Protein AF-A0A1H4FY80-F1 (afdb_monomer)

Nearest PDB structures (foldseek):
  3ll8-assembly2_D  TM=8.438E-01  e=3.319E-02  Homo sapiens
  3ll8-assembly3_B  TM=8.218E-01  e=9.866E-02  Homo sapiens
  2m7n-assembly1_A  TM=7.172E-01  e=5.722E-02  Entamoeba histolytica
  9b9g-assembly1_H  TM=7.775E-01  e=1.295E-01  Homo sapiens
  6tz6-assembly2_E  TM=7.801E-01  e=1.387E-01  Candida albicans WO-1

InterPro domains:
  IPR002048 EF-hand domain [PF13202] (27-39)
  IPR002048 EF-hand domain [PF13202] (59-79)
  IPR002048 EF-hand domain [PS50222] (51-85)
  IPR011992 EF-hand domain pair [SSF47473] (26-80)
  IPR018247 EF-Hand 1, calcium-binding site [PS00018] (64-76)

Solvent-accessible surface area (backbone atoms only — not comparable to full-atom values): 5529 Å² total; per-residue (Å²): 133,88,84,88,79,80,76,84,86,74,84,81,84,79,75,81,80,78,83,42,82,58,49,86,46,73,69,54,57,64,42,24,78,86,67,65,37,41,34,41,58,68,42,52,59,72,62,56,70,87,50,90,86,53,62,67,63,62,53,48,61,65,39,23,78,87,66,80,63,43,36,42,53,67,39,51,49,52,47,54,56,65,72,75,114

Organism: NCBI:txid525918

Foldseek 3Di:
DDDDDDDDDDDDPPPPPLPAPQQPDPVSVVQCPVRSQKHAPVSQVVVPPPPVPDDSVVVQVVLPPVPPRIHHNVSVVVVVVVVVD

Sequence (85 aa):
MKRIIFQTLTAALLTVTSAADASTDPDFKRLDTNGDGLIAWAEYAAKKPKSGKIDPRRIFDNVDTNRDGYIDPVEFEAMKQRRKH

Secondary structure (DSSP, 8-state):
-----------------------S-TTHHHH-SS-SSSEEHHHHHHT--S-TTS-HHHHHHHH-SS-SSEE-HHHHHHHHHHTT-

Mean predicted aligned error: 12.24 Å

Radius of gyra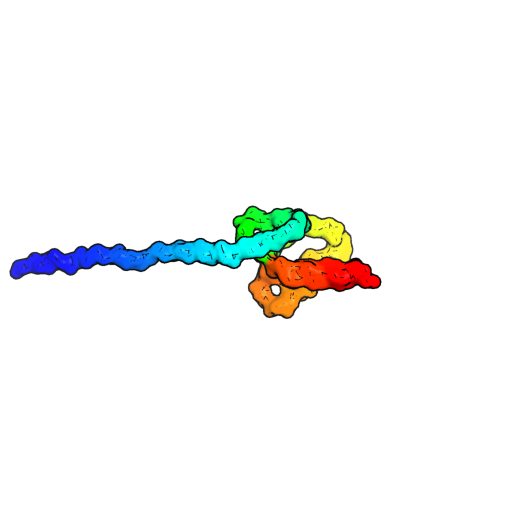tion: 20.64 Å; Cα contacts (8 Å, |Δi|>4): 65; chains: 1; bounding box: 43×50×60 Å

Structure (mmCIF, N/CA/C/O backbone):
data_AF-A0A1H4FY80-F1
#
_entry.id   AF-A0A1H4FY80-F1
#
loop_
_atom_site.group_PDB
_atom_site.id
_atom_site.type_symbol
_atom_site.label_atom_id
_atom_site.label_alt_id
_atom_site.label_comp_id
_atom_site.label_asym_id
_atom_site.label_entity_id
_atom_site.label_seq_id
_atom_site.pdbx_PDB_ins_code
_atom_site.Cartn_x
_atom_site.Cartn_y
_atom_site.Cartn_z
_atom_site.occupancy
_atom_site.B_iso_or_equiv
_atom_site.auth_seq_id
_atom_site.auth_comp_id
_atom_site.auth_asym_id
_atom_site.auth_atom_id
_atom_site.pdbx_PDB_model_num
ATOM 1 N N . MET A 1 1 ? -31.817 33.874 -44.296 1.00 42.56 1 MET A N 1
ATOM 2 C CA . MET A 1 1 ? -30.419 34.261 -43.993 1.00 42.56 1 MET A CA 1
ATOM 3 C C . MET A 1 1 ? -30.133 33.860 -42.548 1.00 42.56 1 MET A C 1
ATOM 5 O O . MET A 1 1 ? -31.034 33.937 -41.725 1.00 42.56 1 MET A O 1
ATOM 9 N N . LYS A 1 2 ? -28.973 33.241 -42.313 1.00 47.19 2 LYS A N 1
ATOM 10 C CA . LYS A 1 2 ? -28.684 32.246 -41.260 1.00 47.19 2 LYS A CA 1
ATOM 11 C C . LYS A 1 2 ? -28.832 32.790 -39.823 1.00 47.19 2 LYS A C 1
ATOM 13 O O . LYS A 1 2 ? -28.188 33.772 -39.479 1.00 47.19 2 LYS A O 1
ATOM 18 N N . ARG A 1 3 ? -29.636 32.118 -38.984 1.00 50.09 3 ARG A N 1
ATOM 19 C CA . ARG A 1 3 ? -29.701 32.331 -37.524 1.00 50.09 3 ARG A CA 1
ATOM 20 C C . ARG A 1 3 ? -28.572 31.519 -36.889 1.00 50.09 3 ARG A C 1
ATOM 22 O O . ARG A 1 3 ? -28.609 30.294 -36.932 1.00 50.09 3 ARG A O 1
ATOM 29 N N . ILE A 1 4 ? -27.555 32.199 -36.373 1.00 60.72 4 ILE A N 1
ATOM 30 C CA . ILE A 1 4 ? -26.411 31.581 -35.700 1.00 60.72 4 ILE A CA 1
ATOM 31 C C . ILE A 1 4 ? -26.809 31.400 -34.236 1.00 60.72 4 ILE A C 1
ATOM 33 O O . ILE A 1 4 ? -26.887 32.368 -33.488 1.00 60.72 4 ILE A O 1
ATOM 37 N N . ILE A 1 5 ? -27.122 30.166 -33.855 1.00 60.94 5 ILE A N 1
ATOM 38 C CA . ILE A 1 5 ? -27.346 29.763 -32.468 1.00 60.94 5 ILE A CA 1
ATOM 39 C C . ILE A 1 5 ? -26.504 28.503 -32.286 1.00 60.94 5 ILE A C 1
ATOM 41 O O . ILE A 1 5 ? -26.945 27.414 -32.636 1.00 60.94 5 ILE A O 1
ATOM 45 N N . PHE A 1 6 ? -25.266 28.647 -31.822 1.00 53.97 6 PHE A N 1
ATOM 46 C CA . PHE A 1 6 ? -24.492 27.506 -31.342 1.00 53.97 6 PHE A CA 1
ATOM 47 C C . PHE A 1 6 ? -24.271 27.702 -29.853 1.00 53.97 6 PHE A C 1
ATOM 49 O O . PHE A 1 6 ? -23.608 28.634 -29.405 1.00 53.97 6 PHE A O 1
ATOM 56 N N . GLN A 1 7 ? -24.991 26.862 -29.122 1.00 55.47 7 GLN A N 1
ATOM 57 C CA . GLN A 1 7 ? -25.150 26.858 -27.686 1.00 55.47 7 GLN A CA 1
ATOM 58 C C . GLN A 1 7 ? -23.806 26.687 -26.979 1.00 55.47 7 GLN A C 1
ATOM 60 O O . GLN A 1 7 ? -22.956 25.898 -27.383 1.00 55.47 7 GLN A O 1
ATOM 65 N N . THR A 1 8 ? -23.663 27.425 -25.887 1.00 54.69 8 THR A N 1
ATOM 66 C CA . THR A 1 8 ? -22.683 27.215 -24.827 1.00 54.69 8 THR A CA 1
ATOM 67 C C . THR A 1 8 ? -22.729 2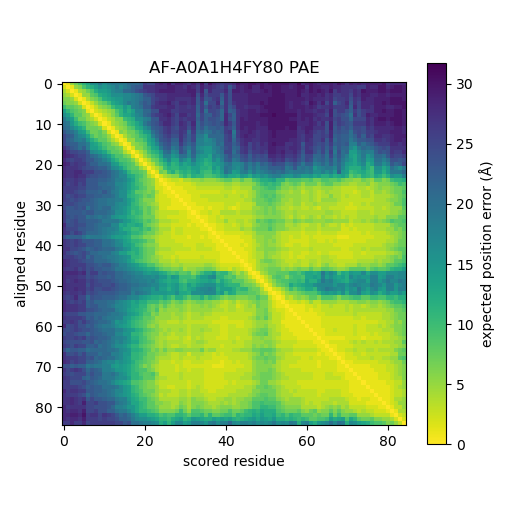5.757 -24.369 1.00 54.69 8 THR A C 1
ATOM 69 O O . THR A 1 8 ? -23.703 25.340 -23.741 1.00 54.69 8 THR A O 1
ATOM 72 N N . LEU A 1 9 ? -21.699 24.976 -24.700 1.00 61.06 9 LEU A N 1
ATOM 73 C CA . LEU A 1 9 ? -21.559 23.610 -24.207 1.00 61.06 9 LEU A CA 1
ATOM 74 C C . LEU A 1 9 ? -21.087 23.669 -22.752 1.00 61.06 9 LEU A C 1
ATOM 76 O O . LEU A 1 9 ? -19.904 23.824 -22.454 1.00 61.06 9 LEU A O 1
ATOM 80 N N . THR A 1 10 ? -22.055 23.616 -21.851 1.00 61.59 10 THR A N 1
ATOM 81 C CA . THR A 1 10 ? -21.859 23.501 -20.411 1.00 61.59 10 THR A CA 1
ATOM 82 C C . THR A 1 10 ? -21.540 22.051 -20.035 1.00 61.59 10 THR A C 1
ATOM 84 O O . THR A 1 10 ? -22.108 21.122 -20.600 1.00 61.59 10 THR A O 1
ATOM 87 N N . ALA A 1 11 ? -20.733 21.913 -18.980 1.00 58.22 11 ALA A N 1
ATOM 88 C CA . ALA A 1 11 ? -20.663 20.787 -18.046 1.00 58.22 11 ALA A CA 1
ATOM 89 C C . ALA A 1 11 ? -19.893 19.519 -18.460 1.00 58.22 11 ALA A C 1
ATOM 91 O O . ALA A 1 11 ? -20.425 18.598 -19.066 1.00 58.22 11 ALA A O 1
ATOM 92 N N . ALA A 1 12 ? -18.684 19.404 -17.911 1.00 59.62 12 ALA A N 1
ATOM 93 C CA . ALA A 1 12 ? -18.306 18.225 -17.134 1.00 59.62 12 ALA A CA 1
ATOM 94 C C . ALA A 1 12 ? -17.260 18.647 -16.092 1.00 59.62 12 ALA A C 1
ATOM 96 O O . ALA A 1 12 ? -16.061 18.435 -16.250 1.00 59.62 12 ALA A O 1
ATOM 97 N N . LEU A 1 13 ? -17.725 19.304 -15.025 1.00 55.19 13 LEU A N 1
ATOM 98 C CA . LEU A 1 13 ? -16.980 19.338 -13.773 1.00 55.19 13 LEU A CA 1
ATOM 99 C C . LEU A 1 13 ? -17.008 17.901 -13.239 1.00 55.19 13 LEU A C 1
ATOM 101 O O . LEU A 1 13 ? -17.980 17.501 -12.603 1.00 55.19 13 LEU A O 1
ATOM 105 N N . LEU A 1 14 ? -15.989 17.105 -13.570 1.00 60.53 14 LEU A N 1
ATOM 106 C CA . LEU A 1 14 ? -15.770 15.825 -12.910 1.00 60.53 14 LEU A CA 1
ATOM 107 C C . LEU A 1 14 ? -15.287 16.158 -11.496 1.00 60.53 14 LEU A C 1
ATOM 109 O O . LEU A 1 14 ? -14.103 16.385 -11.252 1.00 60.53 14 LEU A O 1
ATOM 113 N N . THR A 1 15 ? -16.234 16.293 -10.573 1.00 53.16 15 THR A N 1
ATOM 114 C CA . THR A 1 15 ? -15.942 16.317 -9.146 1.00 53.16 15 THR A CA 1
ATOM 115 C C . THR A 1 15 ? -15.302 14.980 -8.805 1.00 53.16 15 THR A C 1
ATOM 117 O O . THR A 1 15 ? -15.986 13.959 -8.739 1.00 53.16 15 THR A O 1
ATOM 120 N N . VAL A 1 16 ? -13.983 14.976 -8.620 1.00 62.16 16 VAL A N 1
ATOM 121 C CA . VAL A 1 16 ? -13.293 13.881 -7.943 1.00 62.16 16 VAL A CA 1
ATOM 122 C C . VAL A 1 16 ? -13.773 13.926 -6.494 1.00 62.16 16 VAL A C 1
ATOM 124 O O . VAL A 1 16 ? -13.230 14.650 -5.663 1.00 62.16 16 VAL A O 1
ATOM 127 N N . THR A 1 17 ? -14.856 13.207 -6.202 1.00 52.72 17 THR A N 1
ATOM 128 C CA . THR A 1 17 ? -15.168 12.783 -4.839 1.00 52.72 17 THR A CA 1
ATOM 129 C C . THR A 1 17 ? -14.082 11.784 -4.469 1.00 52.72 17 THR A C 1
ATOM 131 O O . THR A 1 17 ? -14.207 10.594 -4.727 1.00 52.72 17 THR A O 1
ATOM 134 N N . SER A 1 18 ? -12.973 12.283 -3.924 1.00 52.16 18 SER A N 1
ATOM 135 C CA . SER A 1 18 ? -12.070 11.440 -3.149 1.00 52.16 18 SER A CA 1
ATOM 136 C C . SER A 1 18 ? -12.672 11.348 -1.752 1.00 52.16 18 SER A C 1
ATOM 138 O O . SER A 1 18 ? -12.394 12.159 -0.870 1.00 52.16 18 SER A O 1
ATOM 140 N N . ALA A 1 19 ? -13.634 10.438 -1.606 1.00 57.72 19 ALA A N 1
ATOM 141 C CA . ALA A 1 19 ? -14.067 9.963 -0.305 1.00 57.72 19 ALA A CA 1
ATOM 142 C C . ALA A 1 19 ? -13.071 8.878 0.094 1.00 57.72 19 ALA A C 1
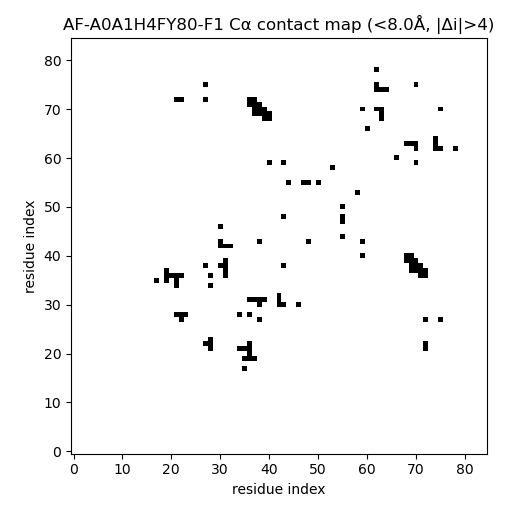ATOM 144 O O . ALA A 1 19 ? -13.243 7.714 -0.247 1.00 57.72 19 ALA A O 1
ATOM 145 N N . ALA A 1 20 ? -11.994 9.295 0.743 1.00 52.06 20 ALA A N 1
ATOM 146 C CA . ALA A 1 20 ? -10.978 8.393 1.232 1.00 52.06 20 ALA A CA 1
ATOM 147 C C . ALA A 1 20 ? -10.672 8.778 2.671 1.00 52.06 20 ALA A C 1
ATOM 149 O O . ALA A 1 20 ? -9.841 9.644 2.957 1.00 52.06 20 ALA A O 1
ATOM 150 N N . ASP A 1 21 ? -11.415 8.153 3.580 1.00 51.78 21 ASP A N 1
ATOM 151 C CA . ASP A 1 21 ? -11.042 8.004 4.977 1.00 51.78 21 ASP A CA 1
ATOM 152 C C . ASP A 1 21 ? -9.678 7.308 5.025 1.00 51.78 21 ASP A C 1
ATOM 154 O O . ASP A 1 21 ? -9.572 6.086 5.087 1.00 51.78 21 ASP A O 1
ATOM 158 N N . ALA A 1 22 ? -8.616 8.107 4.917 1.00 56.09 22 ALA A N 1
ATOM 159 C CA . ALA A 1 22 ? -7.247 7.636 4.936 1.00 56.09 22 ALA A CA 1
ATOM 160 C C . ALA A 1 22 ? -7.005 6.892 6.250 1.00 56.09 22 ALA A C 1
ATOM 162 O O . ALA A 1 22 ? -6.918 7.499 7.325 1.00 56.09 22 ALA A O 1
ATOM 163 N N . SER A 1 23 ? -6.880 5.572 6.140 1.00 59.31 23 SER A N 1
ATOM 164 C CA . SER A 1 23 ? -6.496 4.639 7.190 1.00 59.31 23 SER A CA 1
ATOM 165 C C . SER A 1 23 ? -5.446 5.286 8.099 1.00 59.31 23 SER A C 1
ATOM 167 O O . SER A 1 23 ? -4.408 5.767 7.637 1.00 59.31 23 SER A O 1
ATOM 169 N N . THR A 1 24 ? -5.695 5.335 9.411 1.00 64.12 24 THR A N 1
ATOM 170 C CA . THR A 1 24 ? -4.765 5.988 10.360 1.00 64.12 24 THR A CA 1
ATOM 171 C C . THR A 1 24 ? -3.471 5.179 10.549 1.00 64.12 24 THR A C 1
ATOM 173 O O . THR A 1 24 ? -2.515 5.653 11.163 1.00 64.12 24 THR A O 1
ATOM 176 N N . ASP A 1 25 ? -3.399 3.970 9.988 1.00 79.19 25 ASP A N 1
ATOM 177 C CA . ASP A 1 25 ? -2.246 3.095 10.130 1.00 79.19 25 ASP A CA 1
ATOM 178 C C . ASP A 1 25 ? -0.996 3.670 9.416 1.00 79.19 25 ASP A C 1
ATOM 180 O O . ASP A 1 25 ? -1.016 3.922 8.205 1.00 79.19 25 ASP A O 1
ATOM 184 N N . PRO A 1 26 ? 0.121 3.881 10.140 1.00 80.31 26 PRO A N 1
ATOM 185 C CA . PRO A 1 26 ? 1.330 4.482 9.580 1.00 80.31 26 PRO A CA 1
ATOM 186 C C . PRO A 1 26 ? 2.025 3.596 8.538 1.00 80.31 26 PRO A C 1
ATOM 188 O O . PRO A 1 26 ? 2.826 4.115 7.758 1.00 80.31 26 PRO A O 1
ATOM 191 N N . ASP A 1 27 ? 1.754 2.285 8.518 1.00 82.06 27 ASP A N 1
ATOM 192 C CA . ASP A 1 27 ? 2.249 1.379 7.479 1.00 82.06 27 ASP A CA 1
ATOM 193 C C . ASP A 1 27 ? 1.402 1.480 6.204 1.00 82.06 27 ASP A C 1
ATOM 195 O O . ASP A 1 27 ? 1.956 1.431 5.104 1.00 82.06 27 ASP A O 1
ATOM 199 N N . PHE A 1 28 ? 0.088 1.686 6.351 1.00 84.88 28 PHE A N 1
ATOM 200 C CA . PHE A 1 28 ? -0.837 1.880 5.234 1.00 84.88 28 PHE A CA 1
ATOM 201 C C . PHE A 1 28 ? -0.536 3.181 4.492 1.00 84.88 28 PHE A C 1
ATOM 203 O O . PHE A 1 28 ? -0.230 3.145 3.307 1.00 84.88 28 PHE A O 1
ATOM 210 N N . LYS A 1 29 ? -0.458 4.311 5.213 1.00 84.94 29 LYS A N 1
ATOM 211 C CA . LYS A 1 29 ? -0.069 5.623 4.643 1.00 84.94 29 LYS A CA 1
ATOM 212 C C . LYS A 1 29 ? 1.306 5.628 3.994 1.00 84.94 29 LYS A C 1
ATOM 214 O O . LYS A 1 29 ? 1.688 6.532 3.266 1.00 84.94 29 LYS A O 1
ATOM 219 N N . ARG A 1 30 ? 2.125 4.655 4.367 1.00 84.62 30 ARG A N 1
ATOM 220 C CA . ARG A 1 30 ? 3.435 4.454 3.782 1.00 84.62 30 ARG A CA 1
ATOM 221 C C . ARG A 1 30 ? 3.309 3.813 2.402 1.00 84.62 30 ARG A C 1
ATOM 223 O O . ARG A 1 30 ? 4.201 4.037 1.595 1.00 84.62 30 ARG A O 1
ATOM 230 N N . LEU A 1 31 ? 2.345 2.928 2.188 1.00 84.75 31 LEU A N 1
ATOM 231 C CA . LEU A 1 31 ? 2.128 2.204 0.935 1.00 84.75 31 LEU A CA 1
ATOM 232 C C . LEU A 1 31 ? 1.283 3.028 -0.040 1.00 84.75 31 LEU A C 1
ATOM 234 O O . LEU A 1 31 ? 1.677 3.138 -1.196 1.00 84.75 31 LEU A O 1
ATOM 238 N N . ASP A 1 32 ? 0.219 3.645 0.465 1.00 88.00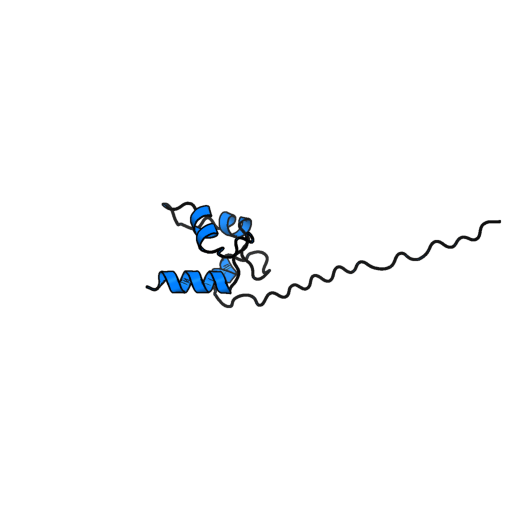 32 ASP A N 1
ATOM 239 C CA . ASP A 1 32 ? -0.634 4.606 -0.234 1.00 88.00 32 ASP A CA 1
ATOM 240 C C . ASP A 1 32 ? 0.175 5.879 -0.552 1.00 88.00 32 ASP A C 1
ATOM 242 O O . ASP A 1 32 ? 0.469 6.697 0.324 1.00 88.00 32 ASP A O 1
ATOM 246 N N . THR A 1 33 ? 0.655 5.982 -1.792 1.00 85.94 33 THR A N 1
ATOM 247 C CA . THR A 1 33 ? 1.550 7.061 -2.236 1.00 85.94 33 THR A CA 1
ATOM 248 C C . THR A 1 33 ? 0.758 8.196 -2.875 1.00 85.94 33 THR A C 1
ATOM 250 O O . THR A 1 33 ? 1.170 9.356 -2.786 1.00 85.94 33 THR A O 1
ATOM 253 N N . ASN A 1 34 ? -0.357 7.873 -3.531 1.00 85.81 34 ASN A N 1
ATOM 254 C CA . ASN A 1 34 ? -1.260 8.840 -4.145 1.00 85.81 34 ASN A CA 1
ATOM 255 C C . ASN A 1 34 ? -2.261 9.457 -3.142 1.00 85.81 34 ASN A C 1
ATOM 257 O O . ASN A 1 34 ? -2.828 10.509 -3.443 1.00 85.81 34 ASN A O 1
ATOM 261 N N . GLY A 1 35 ? -2.413 8.875 -1.951 1.00 85.12 35 GLY A N 1
ATOM 262 C CA . GLY A 1 35 ? -3.274 9.363 -0.878 1.00 85.12 35 GLY A CA 1
ATOM 263 C C . GLY A 1 35 ?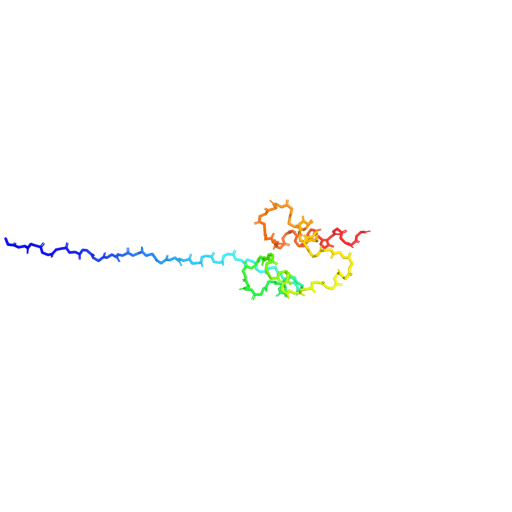 -4.759 9.132 -1.147 1.00 85.12 35 GLY A C 1
ATOM 264 O O . GLY A 1 35 ? -5.578 9.918 -0.665 1.00 85.12 35 GLY A O 1
ATOM 265 N N . ASP A 1 36 ? -5.108 8.132 -1.958 1.00 86.12 36 ASP A N 1
ATOM 266 C CA . ASP A 1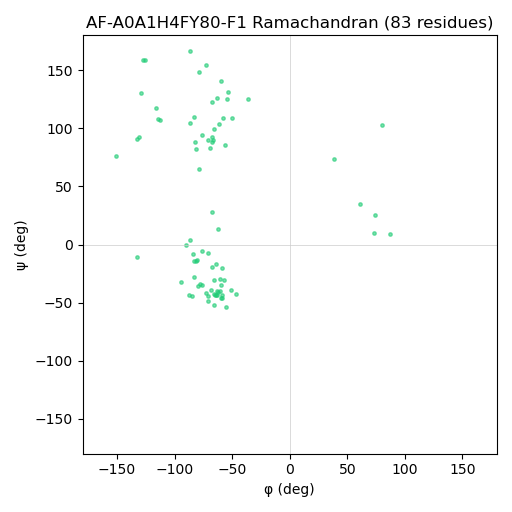 36 ? -6.499 7.821 -2.302 1.00 86.12 36 ASP A CA 1
ATOM 267 C C . ASP A 1 36 ? -7.176 6.879 -1.294 1.00 86.12 36 ASP A C 1
ATOM 269 O O . ASP A 1 36 ? -8.339 6.519 -1.474 1.00 86.12 36 ASP A O 1
ATOM 273 N N . GLY A 1 37 ? -6.479 6.517 -0.210 1.00 87.25 37 GLY A N 1
ATOM 274 C CA . GLY A 1 37 ? -7.002 5.640 0.832 1.00 87.25 37 GLY A CA 1
ATOM 275 C C . GLY A 1 37 ? -7.095 4.177 0.411 1.00 87.25 37 GLY A C 1
ATOM 276 O O . GLY A 1 37 ? -7.667 3.383 1.154 1.00 87.25 37 GLY A O 1
ATOM 277 N N . LEU A 1 38 ? -6.526 3.813 -0.735 1.00 89.62 38 LEU A N 1
ATOM 278 C CA . LEU A 1 38 ? -6.391 2.455 -1.236 1.00 89.62 38 LEU A CA 1
ATOM 279 C C . LEU A 1 38 ? -4.910 2.199 -1.547 1.00 89.62 38 LEU A C 1
ATOM 281 O O . LEU A 1 38 ? -4.110 3.113 -1.704 1.00 89.62 38 LEU A O 1
ATOM 285 N N . ILE A 1 39 ? -4.501 0.934 -1.595 1.00 89.19 39 ILE A N 1
ATOM 286 C CA . ILE A 1 39 ? -3.159 0.575 -2.064 1.00 89.19 39 ILE A CA 1
ATOM 287 C C . ILE A 1 39 ? -3.313 -0.181 -3.371 1.00 89.19 39 ILE A C 1
ATOM 289 O O . ILE A 1 39 ? -3.693 -1.354 -3.384 1.00 89.19 39 ILE A O 1
ATOM 293 N N . ALA A 1 40 ? -2.969 0.468 -4.478 1.00 90.69 40 ALA A N 1
ATOM 294 C CA . ALA A 1 40 ? -2.954 -0.196 -5.770 1.00 90.69 40 ALA A CA 1
ATOM 295 C C . ALA A 1 40 ? -1.764 -1.164 -5.881 1.00 90.69 40 ALA A C 1
ATOM 297 O O . ALA A 1 40 ? -0.688 -0.951 -5.308 1.00 90.69 40 ALA A O 1
ATOM 298 N N . TRP A 1 41 ? -1.893 -2.193 -6.727 1.00 88.81 41 TRP A N 1
ATOM 299 C CA . TRP A 1 41 ? -0.780 -3.105 -7.035 1.00 88.81 41 TRP A CA 1
ATOM 300 C C . TRP A 1 41 ? 0.503 -2.366 -7.453 1.00 88.81 41 TRP A C 1
ATOM 302 O O . TRP A 1 41 ? 1.603 -2.764 -7.071 1.00 88.81 41 TRP A O 1
ATOM 312 N N . ALA A 1 42 ? 0.376 -1.288 -8.232 1.00 87.88 42 ALA A N 1
ATOM 313 C CA . ALA A 1 42 ? 1.518 -0.500 -8.685 1.00 87.88 42 ALA A CA 1
ATOM 314 C C . ALA A 1 42 ? 2.283 0.139 -7.514 1.00 87.88 42 ALA A C 1
ATOM 316 O O . ALA A 1 42 ? 3.513 0.111 -7.500 1.00 87.88 42 ALA A O 1
ATOM 317 N N . GLU A 1 43 ? 1.570 0.652 -6.513 1.00 88.69 43 GLU A N 1
ATOM 318 C CA . GLU A 1 43 ? 2.155 1.268 -5.319 1.00 88.69 43 GLU A CA 1
ATOM 319 C C . GLU A 1 43 ? 2.774 0.213 -4.401 1.00 88.69 43 GLU A C 1
ATOM 321 O O . GLU A 1 43 ? 3.911 0.352 -3.935 1.00 88.69 43 GLU A O 1
ATOM 326 N N . TYR A 1 44 ? 2.079 -0.914 -4.236 1.00 86.25 44 TYR A N 1
ATOM 327 C CA . TYR A 1 44 ? 2.584 -2.064 -3.498 1.00 86.25 44 TYR A CA 1
ATOM 328 C C . TYR A 1 44 ? 3.881 -2.620 -4.114 1.00 86.25 44 TYR A C 1
ATOM 330 O O . TYR A 1 44 ? 4.870 -2.867 -3.415 1.00 86.25 44 TYR A O 1
ATOM 338 N N . ALA A 1 45 ? 3.910 -2.777 -5.440 1.00 84.31 45 ALA A N 1
ATOM 339 C CA . ALA A 1 45 ? 5.070 -3.259 -6.183 1.00 84.31 45 ALA A CA 1
ATOM 340 C C . ALA A 1 45 ? 6.225 -2.246 -6.176 1.00 84.31 45 ALA A C 1
ATOM 342 O O . ALA A 1 45 ? 7.387 -2.643 -6.027 1.00 84.31 45 ALA A O 1
ATOM 343 N N . ALA A 1 46 ? 5.923 -0.947 -6.281 1.00 83.94 46 ALA A N 1
ATOM 344 C CA . ALA A 1 46 ? 6.914 0.125 -6.208 1.00 83.94 46 ALA A CA 1
ATOM 345 C C . ALA A 1 46 ? 7.664 0.111 -4.871 1.00 83.94 46 ALA A C 1
ATOM 347 O O . ALA A 1 46 ? 8.873 0.352 -4.830 1.00 83.94 46 ALA A O 1
ATOM 348 N N . LYS A 1 47 ? 6.980 -0.259 -3.783 1.00 75.31 47 LYS A N 1
ATOM 349 C CA . LYS A 1 47 ? 7.593 -0.330 -2.458 1.00 75.31 47 LYS A CA 1
ATOM 350 C C . LYS A 1 47 ? 8.486 -1.533 -2.194 1.00 75.31 47 LYS A C 1
ATOM 352 O O . LYS A 1 47 ? 9.124 -1.547 -1.140 1.00 75.31 47 LYS A O 1
ATOM 357 N N . LYS A 1 48 ? 8.571 -2.498 -3.122 1.00 65.25 48 LYS A N 1
ATOM 358 C CA . LYS A 1 48 ? 9.385 -3.724 -3.012 1.00 65.25 48 LYS A CA 1
ATOM 359 C C . LYS A 1 48 ? 9.365 -4.284 -1.583 1.00 65.25 48 LYS A C 1
ATOM 361 O O . LYS A 1 48 ? 10.358 -4.127 -0.860 1.00 65.25 48 LYS A O 1
ATOM 366 N N . PRO A 1 49 ? 8.256 -4.904 -1.134 1.00 63.19 49 PRO A N 1
ATOM 367 C CA . PRO A 1 49 ? 8.204 -5.442 0.217 1.00 63.19 49 PRO A CA 1
ATOM 368 C C . PRO A 1 49 ? 9.411 -6.364 0.420 1.00 63.19 49 PRO A C 1
ATOM 370 O O . PRO A 1 49 ? 9.706 -7.209 -0.425 1.00 63.19 49 PRO A O 1
ATOM 373 N N . LYS A 1 50 ? 10.136 -6.189 1.534 1.00 59.34 50 LYS A N 1
ATOM 374 C CA . LYS A 1 50 ? 11.340 -6.969 1.889 1.00 59.34 50 LYS A CA 1
ATOM 375 C C . LYS A 1 50 ? 11.029 -8.445 2.203 1.00 59.34 50 LYS A C 1
ATOM 377 O O . LYS A 1 50 ? 11.739 -9.088 2.972 1.00 59.34 50 LYS A O 1
ATOM 382 N N . SER A 1 51 ? 9.979 -9.005 1.619 1.00 59.84 51 SER A N 1
ATOM 383 C CA . SER A 1 51 ? 9.621 -10.413 1.704 1.00 59.84 51 SER A CA 1
ATOM 384 C C . SER A 1 51 ? 10.498 -11.205 0.739 1.00 59.84 51 SER A C 1
ATOM 386 O O . SER A 1 51 ? 10.014 -11.768 -0.232 1.00 59.84 51 SER A O 1
ATOM 388 N N . GLY A 1 52 ? 11.812 -11.249 0.980 1.00 57.75 52 GLY A N 1
ATOM 389 C CA . GLY A 1 52 ? 12.814 -11.863 0.090 1.00 57.75 52 GLY A CA 1
ATOM 390 C C . GLY A 1 52 ? 12.676 -13.376 -0.164 1.00 57.75 52 GLY A C 1
ATOM 391 O O . GLY A 1 52 ? 13.614 -13.988 -0.658 1.00 57.75 52 GLY A O 1
ATOM 392 N N . LYS A 1 53 ? 11.543 -13.991 0.196 1.00 65.88 53 LYS A N 1
ATOM 393 C CA . LYS A 1 53 ? 11.218 -15.407 -0.033 1.00 65.88 53 LYS A CA 1
ATOM 394 C C . LYS A 1 53 ? 9.817 -15.645 -0.609 1.00 65.88 53 LYS A C 1
ATOM 396 O O . LYS A 1 53 ? 9.515 -16.777 -0.965 1.00 65.88 53 LYS A O 1
ATOM 401 N N . ILE A 1 54 ? 8.949 -14.631 -0.651 1.00 73.44 54 ILE A N 1
ATOM 402 C CA . ILE A 1 54 ? 7.543 -14.783 -1.047 1.00 73.44 54 ILE A CA 1
ATOM 403 C C . ILE A 1 54 ? 7.240 -13.748 -2.120 1.00 73.44 54 ILE A C 1
ATOM 405 O O . ILE A 1 54 ? 7.532 -12.568 -1.931 1.00 73.44 54 ILE A O 1
ATOM 409 N N . ASP A 1 55 ? 6.633 -14.190 -3.221 1.00 82.94 55 ASP A N 1
ATOM 410 C CA . ASP A 1 55 ? 6.220 -13.297 -4.295 1.00 82.94 55 ASP A CA 1
ATOM 411 C C . ASP A 1 55 ? 5.319 -12.182 -3.749 1.00 82.94 55 ASP A C 1
ATOM 413 O O . ASP A 1 55 ? 4.278 -12.482 -3.153 1.00 82.94 55 ASP A O 1
ATOM 417 N N . PRO A 1 56 ? 5.655 -10.900 -3.981 1.00 82.25 56 PRO A N 1
ATOM 418 C CA . PRO A 1 56 ? 4.840 -9.780 -3.522 1.00 82.25 56 PRO A CA 1
ATOM 419 C C . PRO A 1 56 ? 3.415 -9.871 -4.063 1.00 82.25 56 PRO A C 1
ATOM 421 O O . PRO A 1 56 ? 2.476 -9.487 -3.376 1.00 82.25 56 PRO A O 1
ATOM 424 N N . ARG A 1 57 ? 3.243 -10.454 -5.256 1.00 85.31 57 ARG A N 1
ATOM 425 C CA . ARG A 1 57 ? 1.926 -10.669 -5.848 1.00 85.31 57 ARG A CA 1
ATOM 426 C C . ARG A 1 57 ? 1.071 -11.624 -5.032 1.00 85.31 57 ARG A C 1
ATOM 428 O O . ARG A 1 57 ? -0.075 -11.320 -4.757 1.00 85.31 57 ARG A O 1
ATOM 435 N N . ARG A 1 58 ? 1.657 -12.722 -4.554 1.00 86.12 58 ARG A N 1
ATOM 436 C CA . ARG A 1 58 ? 0.947 -13.682 -3.703 1.00 86.12 58 ARG A CA 1
ATOM 437 C C . ARG A 1 58 ? 0.564 -13.087 -2.356 1.00 86.12 58 ARG A C 1
ATOM 439 O O . ARG A 1 58 ? -0.421 -13.523 -1.778 1.00 86.12 58 ARG A O 1
ATOM 446 N N . ILE A 1 59 ? 1.358 -12.147 -1.840 1.00 85.25 59 ILE A N 1
ATOM 447 C CA . ILE A 1 59 ? 1.011 -11.423 -0.615 1.00 85.25 59 ILE A CA 1
ATOM 448 C C . ILE A 1 59 ? -0.149 -10.479 -0.909 1.00 85.25 59 ILE A C 1
ATOM 450 O O . ILE A 1 59 ? -1.127 -10.518 -0.182 1.00 85.25 59 ILE A O 1
ATOM 454 N N . PHE A 1 60 ? -0.063 -9.697 -1.986 1.00 88.56 60 PHE A N 1
ATOM 455 C CA . PHE A 1 60 ? -1.128 -8.790 -2.407 1.00 88.56 60 PHE A CA 1
ATOM 456 C C . PHE A 1 60 ? -2.456 -9.530 -2.596 1.00 88.56 60 PHE A C 1
ATOM 458 O O . PHE A 1 60 ? -3.413 -9.223 -1.903 1.00 88.56 60 PHE A O 1
ATOM 465 N N . ASP A 1 61 ? -2.468 -10.593 -3.404 1.00 89.06 61 ASP A N 1
ATOM 466 C CA . ASP A 1 61 ? -3.660 -11.409 -3.670 1.00 89.06 61 ASP A CA 1
ATOM 467 C C . ASP A 1 61 ? -4.197 -12.134 -2.410 1.00 89.06 61 ASP A C 1
ATOM 469 O O . ASP A 1 61 ? -5.302 -12.669 -2.416 1.00 89.06 61 ASP A O 1
ATOM 473 N N . ASN A 1 62 ? -3.402 -12.242 -1.335 1.00 88.19 62 ASN A N 1
ATOM 474 C CA . ASN A 1 62 ? -3.861 -12.796 -0.055 1.00 88.19 62 ASN A CA 1
ATOM 475 C C . ASN A 1 62 ? -4.587 -11.752 0.804 1.00 88.19 62 ASN A C 1
ATOM 477 O O . ASN A 1 62 ? -5.413 -12.125 1.637 1.00 88.19 62 ASN A O 1
ATOM 481 N N . VAL A 1 63 ? -4.226 -10.480 0.630 1.00 88.50 63 VAL A N 1
ATOM 482 C CA . VAL A 1 63 ? -4.798 -9.340 1.351 1.00 88.50 63 VAL A CA 1
ATOM 483 C C . VAL A 1 63 ? -6.033 -8.821 0.628 1.00 88.50 63 VAL A C 1
ATOM 485 O O . VAL A 1 63 ? -7.036 -8.604 1.292 1.00 88.50 63 VAL A O 1
ATOM 488 N N . ASP A 1 64 ? -5.958 -8.708 -0.699 1.00 90.56 64 ASP A N 1
ATOM 489 C CA . ASP A 1 64 ? -7.055 -8.371 -1.610 1.00 90.56 64 ASP A CA 1
ATOM 490 C C . ASP A 1 64 ? -8.064 -9.538 -1.656 1.00 90.56 64 ASP A C 1
ATOM 492 O O . ASP A 1 64 ? -7.987 -10.471 -2.467 1.00 90.56 64 ASP A O 1
ATOM 496 N N . THR A 1 65 ? -8.965 -9.553 -0.676 1.00 89.06 65 THR A N 1
ATOM 497 C CA . THR A 1 65 ? -9.962 -10.610 -0.491 1.00 89.06 65 THR A CA 1
ATOM 498 C C . THR A 1 65 ? -11.122 -10.468 -1.461 1.00 89.06 65 THR A C 1
ATOM 500 O O . THR A 1 65 ? -11.677 -11.484 -1.899 1.00 89.06 65 THR A O 1
ATOM 503 N N . ASN A 1 66 ? -11.480 -9.229 -1.798 1.00 90.12 66 ASN A N 1
ATOM 504 C CA . ASN A 1 66 ? -12.554 -8.911 -2.731 1.00 90.12 66 ASN A CA 1
ATOM 505 C C . ASN A 1 66 ? -12.105 -9.008 -4.210 1.00 90.12 66 ASN A C 1
ATOM 507 O O . ASN A 1 66 ? -12.959 -9.136 -5.091 1.00 90.12 66 ASN A O 1
ATOM 511 N N . ARG A 1 67 ? -10.790 -9.077 -4.465 1.00 89.62 67 ARG A N 1
ATOM 512 C CA . ARG A 1 67 ? -10.136 -9.192 -5.779 1.00 89.62 67 ARG A CA 1
ATOM 513 C C . ARG A 1 67 ? -10.435 -8.023 -6.705 1.00 89.62 67 ARG A C 1
ATOM 515 O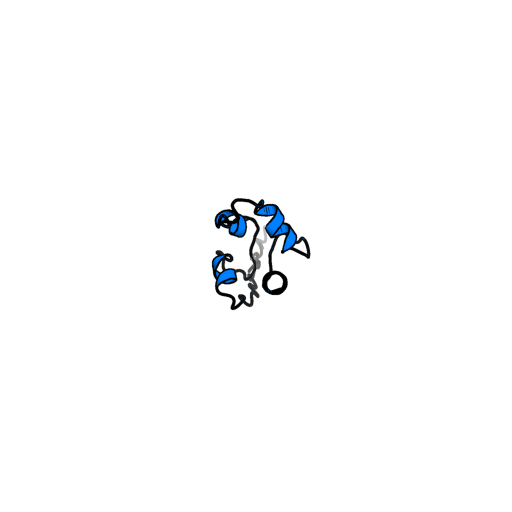 O . ARG A 1 67 ? -10.568 -8.220 -7.918 1.00 89.62 67 ARG A O 1
ATOM 522 N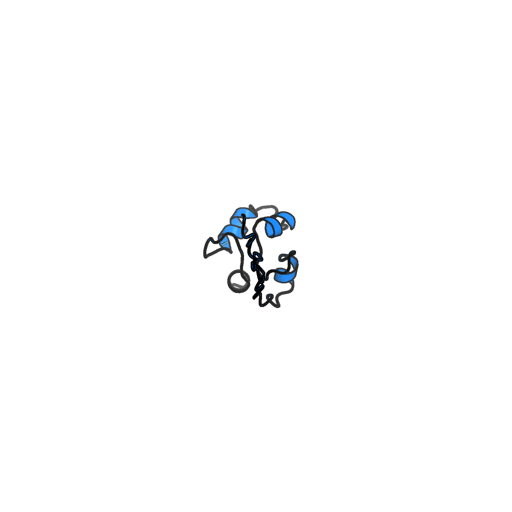 N . ASP A 1 68 ? -10.559 -6.825 -6.148 1.00 90.75 68 ASP A N 1
ATOM 523 C CA . ASP A 1 68 ? -10.766 -5.607 -6.928 1.00 90.75 68 ASP A CA 1
ATOM 524 C C . ASP A 1 68 ? -9.450 -5.010 -7.464 1.00 90.75 68 ASP A C 1
ATOM 526 O O . ASP A 1 68 ? -9.476 -4.137 -8.337 1.00 90.75 68 ASP A O 1
ATOM 530 N N . GLY A 1 69 ? -8.298 -5.546 -7.036 1.00 89.75 69 GLY A N 1
ATOM 531 C CA . GLY A 1 69 ? -6.972 -5.085 -7.440 1.00 89.75 69 GLY A CA 1
ATOM 532 C C . GLY A 1 69 ? -6.415 -3.952 -6.577 1.00 89.75 69 GLY A C 1
ATOM 533 O O . GLY A 1 69 ? -5.362 -3.393 -6.924 1.00 89.75 69 GLY A O 1
ATOM 534 N N . TYR A 1 70 ? -7.084 -3.644 -5.469 1.00 91.00 70 TYR A N 1
ATOM 535 C CA . TYR A 1 70 ? -6.723 -2.658 -4.464 1.00 91.00 70 TYR A CA 1
ATOM 536 C C . TYR A 1 70 ? -6.732 -3.315 -3.080 1.00 91.00 70 TYR A C 1
ATOM 538 O O . TYR A 1 70 ? -7.293 -4.382 -2.879 1.00 91.00 70 TYR A O 1
ATOM 546 N N . ILE A 1 71 ? -6.032 -2.707 -2.127 1.00 89.88 71 ILE A N 1
ATOM 547 C CA . ILE A 1 71 ? -6.143 -3.077 -0.715 1.00 89.88 71 ILE A CA 1
ATOM 548 C C . ILE A 1 71 ? -6.713 -1.876 0.013 1.00 89.88 71 ILE A C 1
ATOM 550 O O . ILE A 1 71 ? -6.081 -0.815 0.053 1.00 89.88 71 ILE A O 1
ATOM 554 N N . ASP A 1 72 ? -7.884 -2.052 0.601 1.00 90.69 72 ASP A N 1
ATOM 555 C CA . ASP A 1 72 ? -8.530 -1.029 1.408 1.00 90.69 72 ASP A CA 1
ATOM 556 C C . ASP A 1 72 ? -8.048 -1.087 2.881 1.00 90.69 72 ASP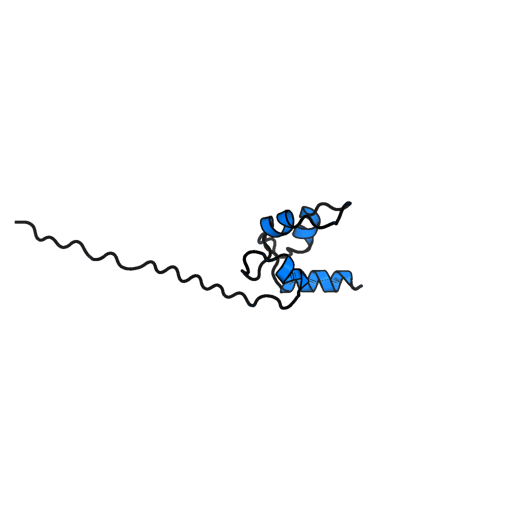 A C 1
ATOM 558 O O . ASP A 1 72 ? -7.383 -2.046 3.305 1.00 90.69 72 ASP A O 1
ATOM 562 N N . PRO A 1 73 ? -8.329 -0.054 3.701 1.00 87.81 73 PRO A N 1
ATOM 563 C CA . PRO A 1 73 ? -8.056 -0.061 5.138 1.00 87.81 73 PRO A CA 1
ATOM 564 C C . PRO A 1 73 ? -8.499 -1.341 5.841 1.00 87.81 73 PRO A C 1
ATOM 566 O O . PRO A 1 73 ? -7.781 -1.852 6.706 1.00 87.81 73 PRO A O 1
ATOM 569 N N . VAL A 1 74 ? -9.692 -1.833 5.498 1.00 88.12 74 VAL A N 1
ATOM 570 C CA . VAL A 1 74 ? -10.339 -2.934 6.210 1.00 88.12 74 VAL A CA 1
ATOM 571 C C . VAL A 1 74 ? -9.608 -4.240 5.924 1.00 88.12 74 VAL A C 1
ATOM 573 O O . VAL A 1 74 ? -9.295 -4.986 6.856 1.00 88.12 74 VAL A O 1
ATOM 576 N N . GLU A 1 75 ? -9.253 -4.499 4.666 1.00 89.62 75 GLU A N 1
ATOM 577 C CA . GLU A 1 75 ? -8.435 -5.647 4.277 1.00 89.62 75 GLU A CA 1
ATOM 578 C C . GLU A 1 75 ? -7.031 -5.595 4.885 1.00 89.62 75 GLU A C 1
ATOM 580 O O . GLU A 1 75 ? -6.521 -6.609 5.385 1.00 89.62 75 GLU A O 1
ATOM 585 N N . PHE A 1 76 ? -6.413 -4.411 4.927 1.00 87.19 76 PHE A N 1
ATOM 586 C CA . PHE A 1 76 ? -5.101 -4.238 5.547 1.00 87.19 76 PHE A CA 1
ATOM 587 C C . PHE A 1 76 ? -5.125 -4.531 7.056 1.00 87.19 76 PHE A C 1
ATOM 589 O O . PHE A 1 76 ? -4.239 -5.220 7.583 1.00 87.19 76 PHE A O 1
ATOM 596 N N . GLU A 1 77 ? -6.148 -4.055 7.769 1.00 85.62 77 GLU A N 1
ATOM 597 C CA . GLU A 1 77 ? -6.337 -4.366 9.187 1.00 85.62 77 GLU A CA 1
ATOM 598 C C . GLU A 1 77 ? -6.606 -5.857 9.413 1.00 85.62 77 GLU A C 1
ATOM 600 O O . GLU A 1 77 ? -5.988 -6.464 10.296 1.00 85.62 77 GLU A O 1
ATOM 605 N N . ALA A 1 78 ? -7.457 -6.477 8.591 1.00 86.94 78 ALA A N 1
ATOM 606 C CA . ALA A 1 78 ? -7.748 -7.906 8.663 1.00 86.94 78 ALA A CA 1
ATOM 607 C C . ALA A 1 78 ? -6.476 -8.754 8.475 1.00 86.94 78 ALA A C 1
ATOM 609 O O . ALA A 1 78 ? -6.219 -9.684 9.250 1.00 86.94 78 ALA A O 1
ATOM 610 N N . MET A 1 79 ? -5.619 -8.398 7.513 1.00 84.81 79 MET A N 1
ATOM 611 C CA . MET A 1 79 ? -4.299 -9.012 7.340 1.00 84.81 79 MET A CA 1
ATOM 612 C C . MET A 1 79 ? -3.425 -8.844 8.594 1.00 84.81 79 MET A C 1
ATOM 614 O O . MET A 1 79 ? -2.804 -9.810 9.053 1.00 84.81 79 MET A O 1
ATOM 618 N N . LYS A 1 80 ? -3.362 -7.637 9.175 1.00 81.50 80 LYS A N 1
ATOM 619 C CA . LYS A 1 80 ? -2.572 -7.371 10.392 1.00 81.50 80 LYS A CA 1
ATOM 620 C C . LYS A 1 80 ? -3.041 -8.207 11.580 1.00 81.50 80 LYS A C 1
ATOM 622 O O . LYS A 1 80 ? -2.198 -8.700 12.334 1.00 81.50 80 LYS A O 1
ATOM 627 N N . GLN A 1 81 ? -4.350 -8.385 11.741 1.00 82.00 81 GLN A N 1
ATOM 628 C CA . GLN A 1 81 ? -4.919 -9.224 12.797 1.00 82.00 81 GLN A CA 1
ATOM 629 C C . GLN A 1 81 ? -4.562 -10.700 12.597 1.00 82.00 81 GLN A C 1
ATOM 631 O O . GLN A 1 81 ? -4.127 -11.352 13.544 1.00 82.00 81 GLN A O 1
ATOM 636 N N . ARG A 1 82 ? -4.626 -11.204 11.357 1.00 78.44 82 ARG A N 1
ATOM 637 C CA . ARG A 1 82 ? -4.215 -12.579 11.019 1.00 78.44 82 ARG A CA 1
ATOM 638 C C . ARG A 1 82 ? -2.746 -12.870 11.317 1.00 78.44 82 ARG A C 1
ATOM 640 O O . ARG A 1 82 ? -2.410 -14.005 11.621 1.00 78.44 82 ARG A O 1
ATOM 647 N N . ARG A 1 83 ? -1.869 -11.862 11.245 1.00 70.12 83 ARG A N 1
ATOM 648 C CA . ARG A 1 83 ? -0.431 -12.010 11.535 1.00 70.12 83 ARG A CA 1
ATOM 649 C C . ARG A 1 83 ? -0.092 -11.990 13.034 1.00 70.12 83 ARG A C 1
ATOM 651 O O . ARG A 1 83 ? 1.050 -12.264 13.388 1.00 70.12 83 ARG A O 1
ATOM 658 N N . LYS A 1 84 ? -1.024 -11.581 13.904 1.00 63.84 84 LYS A N 1
ATOM 659 C CA . LYS A 1 84 ? -0.809 -11.479 15.362 1.00 63.84 84 LYS A CA 1
ATOM 660 C C . LYS A 1 84 ? -1.148 -12.765 16.132 1.00 63.84 84 LYS A C 1
ATOM 662 O O . LYS A 1 84 ? -0.995 -12.765 17.352 1.00 63.84 84 LYS A O 1
ATOM 667 N N . HIS A 1 85 ? -1.595 -13.814 15.451 1.00 45.62 85 HIS A N 1
ATOM 668 C CA . HIS A 1 85 ? -1.868 -15.135 16.017 1.00 45.62 85 HIS A CA 1
ATOM 669 C C . HIS A 1 85 ? -0.818 -16.137 15.530 1.00 45.62 85 HIS A C 1
ATOM 671 O O . HIS A 1 85 ? -0.502 -17.065 16.302 1.00 45.62 85 HIS A O 1
#

pLDDT: mean 74.95, std 14.79, range [42.56, 91.0]